Protein AF-A0A530DQ04-F1 (afdb_monomer)

Radius of gyration: 10.68 Å; Cα contacts (8 Å, |Δi|>4): 67; chains: 1; bounding box: 25×16×28 Å

Sequence (46 aa):
FKVSAVVHGHAHRGVYEGRTPGGAPVYNVAMHVAKPTGRPYALLEI

Foldseek 3Di:
DDDQEAEDADPLVDEQWDADPVGRIYGHLHQNHADPVNDSGDDDDD

Secondary structure (DSSP, 8-state):
---S-EEE---TTS-SEEE-TT--EEEE--TTSPPTTSSSS-----

Mean predicted aligned error: 2.27 Å

Solvent-accessible surface area (backbone atoms only — not comparable to full-atom values): 3092 Å² total; per-residue (Å²): 135,92,66,84,65,44,80,49,54,83,62,52,87,51,66,43,70,51,62,48,98,89,62,38,43,33,38,40,66,14,80,72,30,72,41,97,82,73,41,96,64,84,88,85,89,131

Structure (mmCIF, N/CA/C/O backbone):
data_A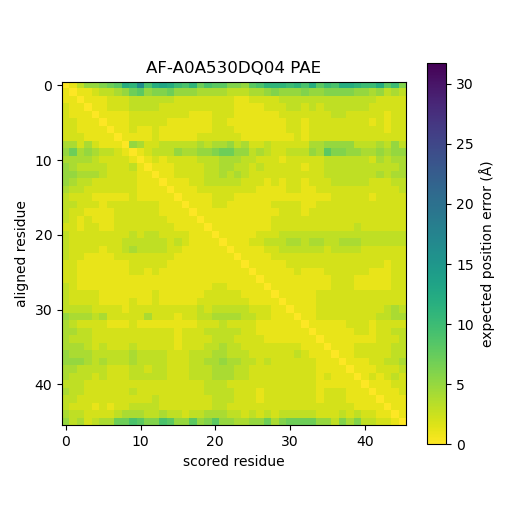F-A0A530DQ04-F1
#
_entry.id   AF-A0A530DQ04-F1
#
loop_
_atom_site.group_PDB
_atom_site.id
_atom_site.type_symbol
_atom_site.label_atom_id
_atom_site.label_alt_id
_atom_site.label_comp_id
_atom_site.label_asym_id
_atom_site.label_entity_id
_atom_site.label_seq_id
_atom_site.pdbx_PDB_ins_code
_atom_site.Cartn_x
_atom_site.Cartn_y
_atom_site.Cartn_z
_atom_site.occupancy
_atom_site.B_iso_or_equiv
_atom_site.auth_seq_id
_atom_site.auth_comp_id
_atom_site.auth_asym_id
_atom_site.auth_atom_id
_atom_site.pdbx_PDB_model_num
ATOM 1 N N . PHE A 1 1 ? -7.674 7.373 14.321 1.00 81.44 1 PHE A N 1
ATOM 2 C CA . PHE A 1 1 ? -8.661 7.215 13.232 1.00 81.44 1 PHE A CA 1
ATOM 3 C C . PHE A 1 1 ? -8.641 5.775 12.752 1.00 81.44 1 PHE A C 1
ATOM 5 O O . PHE A 1 1 ? -7.560 5.199 12.700 1.00 81.44 1 PHE A O 1
ATOM 12 N N . LYS A 1 2 ? -9.801 5.186 12.446 1.00 91.00 2 LYS A N 1
ATOM 13 C CA . LYS A 1 2 ? -9.881 3.855 11.827 1.00 91.00 2 LYS A CA 1
ATOM 14 C C . LYS A 1 2 ? -9.859 4.036 10.310 1.00 91.00 2 LYS A C 1
ATOM 16 O O . LYS A 1 2 ? -10.617 4.854 9.800 1.00 91.00 2 LYS A O 1
ATOM 21 N N . VAL A 1 3 ? -8.990 3.306 9.620 1.00 95.31 3 VAL A N 1
ATOM 22 C CA . VAL A 1 3 ? -8.865 3.335 8.156 1.00 95.31 3 VAL A CA 1
ATOM 23 C C . VAL A 1 3 ? -8.876 1.910 7.622 1.00 95.31 3 VAL A C 1
ATOM 25 O O . VAL A 1 3 ? -8.378 1.004 8.292 1.00 95.31 3 VAL A O 1
ATOM 28 N N . SER A 1 4 ? -9.440 1.720 6.434 1.00 96.12 4 SER A N 1
ATOM 29 C CA . SER A 1 4 ? -9.500 0.407 5.785 1.00 96.12 4 SER A CA 1
ATOM 30 C C . SER A 1 4 ? -8.256 0.107 4.938 1.00 96.12 4 SER A C 1
ATOM 32 O O . SER A 1 4 ? -7.888 -1.052 4.792 1.00 96.12 4 SER A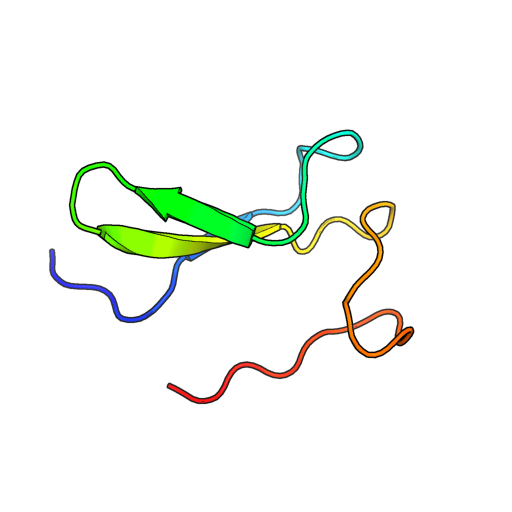 O 1
ATOM 34 N N . ALA A 1 5 ? -7.570 1.137 4.426 1.00 97.12 5 ALA A N 1
ATOM 35 C CA . ALA A 1 5 ? -6.317 1.006 3.680 1.00 97.12 5 ALA A CA 1
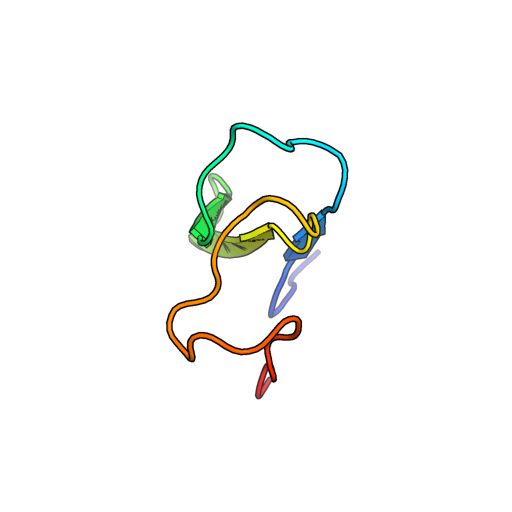ATOM 36 C C . ALA A 1 5 ? -5.473 2.290 3.746 1.00 97.12 5 ALA A C 1
ATOM 38 O O . ALA A 1 5 ? -6.004 3.391 3.907 1.00 97.12 5 ALA A O 1
ATOM 39 N N . VAL A 1 6 ? -4.156 2.145 3.587 1.00 97.75 6 VAL A N 1
ATOM 40 C CA . VAL A 1 6 ? -3.189 3.247 3.457 1.00 97.75 6 VAL A CA 1
ATOM 41 C C . VAL A 1 6 ? -2.413 3.078 2.152 1.00 97.75 6 VAL A C 1
ATOM 43 O O . VAL A 1 6 ? -2.028 1.964 1.808 1.00 97.75 6 VAL A O 1
ATOM 46 N N . VAL A 1 7 ? -2.144 4.174 1.437 1.00 97.69 7 VAL A N 1
ATOM 47 C CA . VAL A 1 7 ? -1.358 4.166 0.190 1.00 97.69 7 VAL A CA 1
ATOM 48 C C . VAL A 1 7 ? -0.189 5.151 0.253 1.00 97.69 7 VAL A C 1
ATOM 50 O O . VAL A 1 7 ? -0.323 6.234 0.820 1.00 97.69 7 VAL A O 1
ATOM 53 N N . HIS A 1 8 ? 0.959 4.802 -0.341 1.00 97.62 8 HIS A N 1
ATOM 54 C CA . HIS A 1 8 ? 2.104 5.716 -0.507 1.00 97.62 8 HIS A CA 1
ATOM 55 C C . HIS A 1 8 ? 2.913 5.412 -1.782 1.00 97.62 8 HIS A C 1
ATOM 57 O O . HIS A 1 8 ? 2.959 4.269 -2.217 1.00 97.62 8 HIS A O 1
ATOM 63 N N . GLY A 1 9 ? 3.573 6.414 -2.382 1.00 90.25 9 GLY A N 1
ATOM 64 C CA . GLY A 1 9 ? 4.212 6.280 -3.709 1.00 90.25 9 GLY A CA 1
ATOM 65 C C . GLY A 1 9 ? 5.724 6.533 -3.803 1.00 90.25 9 GLY A C 1
ATOM 66 O O . GLY A 1 9 ? 6.293 6.340 -4.868 1.00 90.25 9 GLY A O 1
ATOM 67 N N . HIS A 1 10 ? 6.396 6.946 -2.725 1.00 95.25 10 HIS A N 1
ATOM 68 C CA . HIS A 1 10 ? 7.783 7.447 -2.797 1.00 95.25 10 HIS A CA 1
ATOM 69 C C . HIS A 1 10 ? 8.865 6.399 -2.483 1.00 95.25 10 HIS A C 1
ATOM 71 O O . HIS A 1 10 ? 10.044 6.606 -2.762 1.00 95.25 10 HIS A O 1
ATOM 77 N N . ALA A 1 11 ? 8.495 5.247 -1.919 1.00 95.50 11 ALA A N 1
ATOM 78 C CA . ALA A 1 11 ? 9.450 4.204 -1.552 1.00 95.50 11 ALA A CA 1
ATOM 79 C C . ALA A 1 11 ? 9.706 3.271 -2.745 1.00 95.50 11 ALA A C 1
ATOM 81 O O . ALA A 1 11 ? 9.262 2.124 -2.761 1.00 95.50 11 ALA A O 1
ATOM 82 N N . HIS A 1 12 ? 10.416 3.762 -3.763 1.00 96.31 12 HIS A N 1
ATOM 83 C CA . HIS A 1 12 ? 10.621 3.047 -5.034 1.00 96.31 12 HIS A CA 1
ATOM 84 C C . HIS A 1 12 ? 11.374 1.713 -4.900 1.00 96.31 12 HIS A C 1
ATOM 86 O O . HIS A 1 12 ? 11.333 0.897 -5.812 1.00 96.31 12 HIS A O 1
ATOM 92 N N . ARG A 1 13 ? 12.064 1.499 -3.773 1.00 95.44 13 ARG A N 1
ATOM 93 C CA . ARG A 1 13 ? 12.783 0.260 -3.430 1.00 95.44 13 ARG A CA 1
ATOM 94 C C . ARG A 1 13 ? 12.112 -0.530 -2.299 1.00 95.44 13 ARG A C 1
ATOM 96 O O . ARG A 1 13 ? 12.731 -1.413 -1.719 1.00 95.44 13 ARG A O 1
ATOM 103 N N . GLY A 1 14 ? 10.889 -0.154 -1.929 1.00 95.69 14 GLY A N 1
ATOM 104 C CA . GLY A 1 14 ? 10.104 -0.854 -0.919 1.00 95.69 14 GLY A CA 1
ATOM 105 C C . GLY A 1 14 ? 9.409 -2.095 -1.478 1.00 95.69 14 GLY A C 1
ATOM 106 O O . GLY A 1 14 ? 9.584 -2.469 -2.636 1.00 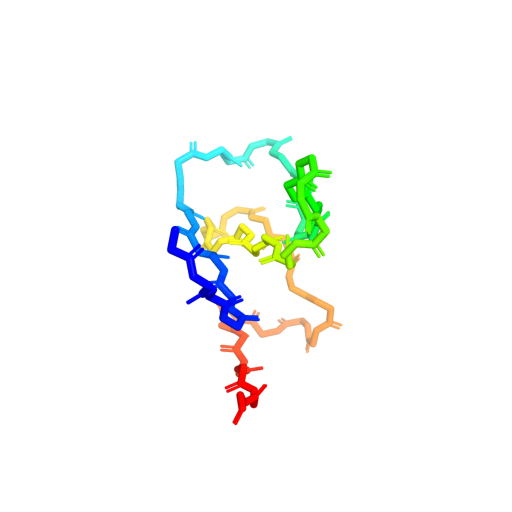95.69 14 GLY A O 1
ATOM 107 N N . VAL A 1 15 ? 8.573 -2.700 -0.642 1.00 96.81 15 VAL A N 1
ATOM 108 C CA . VAL A 1 15 ? 7.715 -3.835 -1.007 1.00 96.81 15 VAL A CA 1
ATOM 109 C C . VAL A 1 15 ? 6.299 -3.364 -1.333 1.00 96.81 15 VAL A C 1
ATOM 111 O O . VAL A 1 15 ? 5.930 -2.242 -0.984 1.00 96.81 15 VAL A O 1
ATOM 114 N N . TYR A 1 16 ? 5.520 -4.208 -2.014 1.00 97.50 16 TYR A N 1
ATOM 115 C CA . TYR A 1 16 ? 4.144 -3.898 -2.416 1.00 97.50 16 TYR A CA 1
ATOM 116 C C . TYR A 1 16 ? 3.197 -3.705 -1.226 1.00 97.50 16 TYR A C 1
ATOM 118 O O . TYR A 1 16 ? 2.408 -2.763 -1.237 1.00 97.50 16 TYR A O 1
ATOM 126 N N . GLU A 1 17 ? 3.290 -4.558 -0.206 1.00 97.62 17 GLU A N 1
ATOM 127 C CA . GLU A 1 17 ? 2.361 -4.573 0.925 1.00 97.62 17 GLU A CA 1
ATOM 128 C C . GLU A 1 17 ? 3.106 -4.604 2.263 1.00 97.62 17 GLU A C 1
ATOM 130 O O . GLU A 1 17 ? 4.150 -5.245 2.407 1.00 97.62 17 GLU A O 1
ATOM 135 N N . GLY A 1 18 ? 2.543 -3.915 3.251 1.00 97.12 18 GLY A N 1
ATOM 136 C CA . GLY A 1 18 ? 2.940 -3.975 4.649 1.00 97.12 18 GLY A CA 1
ATOM 137 C C . GLY A 1 18 ? 1.755 -3.697 5.570 1.00 97.12 18 GLY A C 1
ATOM 138 O O . GLY A 1 18 ? 0.606 -3.609 5.138 1.00 97.12 18 GLY A O 1
ATOM 139 N N . ARG A 1 19 ? 2.030 -3.534 6.865 1.00 97.94 19 ARG A N 1
ATOM 140 C CA . ARG A 1 19 ? 1.016 -3.181 7.866 1.00 97.94 19 ARG A CA 1
ATOM 141 C C . ARG A 1 19 ? 1.523 -2.082 8.782 1.00 97.94 19 ARG A C 1
ATOM 143 O O . ARG A 1 19 ? 2.699 -2.049 9.139 1.00 97.94 19 ARG A O 1
ATOM 150 N N . THR A 1 20 ? 0.622 -1.193 9.181 1.00 96.75 20 THR A N 1
ATOM 151 C CA . THR A 1 20 ? 0.885 -0.262 10.287 1.00 96.75 20 THR A CA 1
ATOM 152 C C . THR A 1 20 ? 0.960 -1.026 11.618 1.00 96.75 20 THR A C 1
ATOM 154 O O . THR A 1 20 ? 0.440 -2.143 11.700 1.00 96.75 20 THR A O 1
ATOM 157 N N . PRO A 1 21 ? 1.506 -0.435 12.700 1.00 96.12 21 PRO A N 1
ATOM 158 C CA . PRO A 1 21 ? 1.457 -1.050 14.031 1.00 96.12 21 PRO A CA 1
ATOM 159 C C . PRO A 1 21 ? 0.033 -1.384 14.505 1.00 96.12 21 PRO A C 1
ATOM 161 O O . PRO A 1 21 ? -0.171 -2.361 15.215 1.00 96.12 21 PRO A O 1
ATOM 164 N N . GLY A 1 22 ? -0.962 -0.600 14.074 1.00 94.81 22 GLY A N 1
ATOM 165 C CA . GLY A 1 22 ? -2.383 -0.841 14.348 1.00 94.81 22 GLY A CA 1
ATOM 166 C C . GLY A 1 22 ? -3.050 -1.856 13.412 1.00 94.81 22 GLY A C 1
ATOM 167 O O . GLY A 1 22 ? -4.268 -2.001 13.451 1.00 94.81 22 GLY A O 1
ATOM 168 N N . GLY A 1 23 ? -2.290 -2.522 12.538 1.00 96.12 23 GLY A N 1
ATOM 169 C CA . GLY A 1 23 ? -2.767 -3.600 11.670 1.00 96.12 23 GLY A CA 1
ATOM 170 C C . GLY A 1 23 ? -3.399 -3.166 10.345 1.00 96.12 23 GLY A C 1
ATOM 171 O O . GLY A 1 23 ? -3.665 -4.030 9.514 1.00 96.12 23 GLY A O 1
ATOM 172 N N . ALA A 1 24 ? -3.601 -1.865 10.101 1.00 97.19 24 ALA A N 1
ATOM 173 C CA . ALA A 1 24 ? -4.134 -1.396 8.819 1.00 97.19 24 ALA A CA 1
ATOM 174 C C . ALA A 1 24 ? -3.177 -1.762 7.664 1.00 97.19 24 ALA A C 1
ATOM 176 O O . ALA A 1 24 ? -1.970 -1.513 7.808 1.00 97.19 24 ALA A O 1
ATOM 177 N N . PRO A 1 25 ? -3.682 -2.326 6.548 1.00 97.56 25 PRO A N 1
ATOM 178 C CA . PRO A 1 25 ? -2.859 -2.6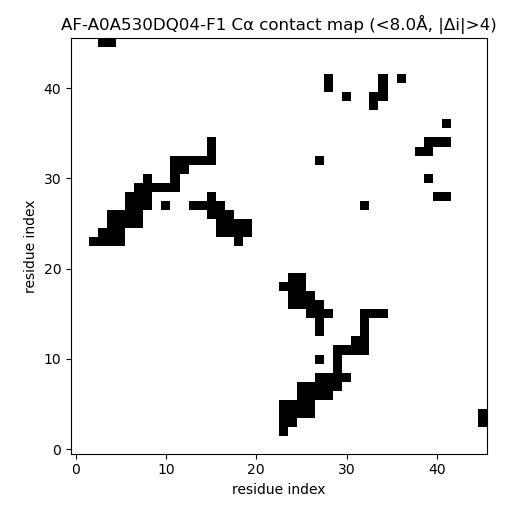72 5.396 1.00 97.56 25 PRO A CA 1
ATOM 179 C C . PRO A 1 25 ? -2.323 -1.408 4.716 1.00 97.56 25 PRO A C 1
ATOM 181 O O . PRO A 1 25 ? -3.023 -0.398 4.589 1.00 97.56 25 PRO A O 1
ATOM 184 N N . VAL A 1 26 ? -1.065 -1.472 4.290 1.00 98.19 26 VAL A N 1
ATOM 185 C CA . VAL A 1 26 ? -0.343 -0.386 3.625 1.0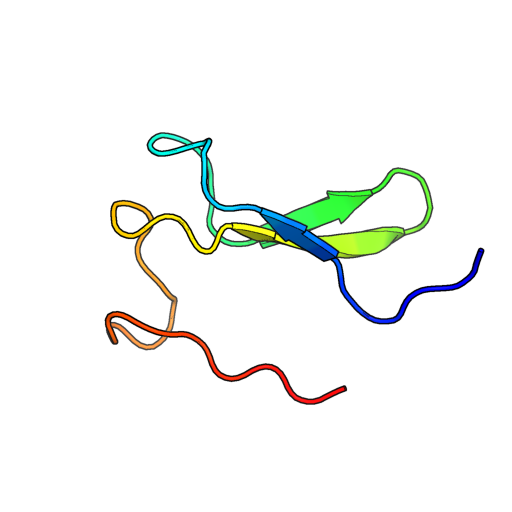0 98.19 26 VAL A CA 1
ATOM 186 C C . VAL A 1 26 ? 0.113 -0.874 2.261 1.00 98.19 26 VAL A C 1
ATOM 188 O O . VAL A 1 26 ? 0.829 -1.868 2.181 1.00 98.19 26 VAL A O 1
ATOM 191 N N . TYR A 1 27 ? -0.255 -0.153 1.206 1.00 98.19 27 TYR A N 1
ATOM 192 C CA . TYR A 1 27 ? 0.102 -0.484 -0.167 1.00 98.19 27 TYR A CA 1
ATOM 193 C C . TYR A 1 27 ? 1.048 0.556 -0.759 1.00 98.19 27 TYR A C 1
ATOM 195 O O . TYR A 1 27 ? 0.765 1.760 -0.786 1.00 98.19 27 TYR A O 1
ATOM 203 N N . ASN A 1 28 ? 2.167 0.079 -1.288 1.00 98.12 28 ASN A N 1
ATOM 204 C CA . ASN A 1 28 ? 3.108 0.903 -2.021 1.00 98.12 28 ASN A CA 1
ATOM 205 C C . ASN A 1 28 ? 2.686 0.995 -3.491 1.00 98.12 28 ASN A C 1
ATOM 207 O O . ASN A 1 28 ? 2.786 0.035 -4.260 1.00 98.12 28 ASN A O 1
ATOM 211 N N . VAL A 1 29 ? 2.223 2.175 -3.891 1.00 97.06 29 V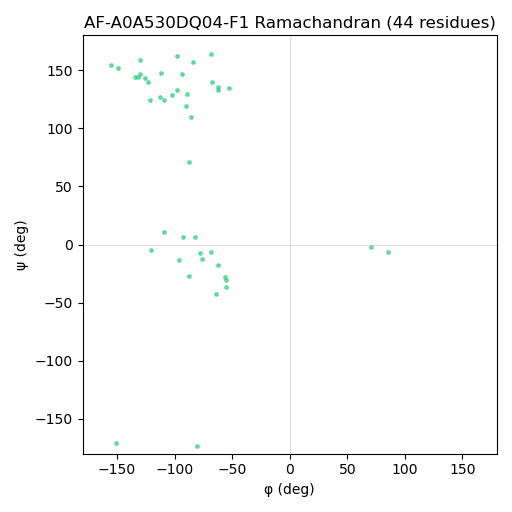AL A N 1
ATOM 212 C CA . VAL A 1 29 ? 1.744 2.465 -5.247 1.00 97.06 29 VAL A CA 1
ATOM 213 C C . VAL A 1 29 ? 2.838 3.025 -6.158 1.00 97.06 29 VAL A C 1
ATOM 215 O O . VAL A 1 29 ? 2.554 3.380 -7.301 1.00 97.06 29 VAL A O 1
ATOM 218 N N . ALA A 1 30 ? 4.097 3.070 -5.703 1.00 97.25 30 ALA A N 1
ATOM 219 C CA . ALA A 1 30 ? 5.229 3.489 -6.525 1.00 97.25 30 ALA A CA 1
ATOM 220 C C . ALA A 1 30 ? 5.288 2.692 -7.836 1.00 97.25 30 ALA A C 1
ATOM 222 O O . ALA A 1 30 ? 5.178 1.466 -7.828 1.00 97.25 30 ALA A O 1
ATOM 223 N N . MET A 1 31 ? 5.511 3.366 -8.966 1.00 94.75 31 MET A N 1
ATOM 224 C CA . MET A 1 31 ? 5.569 2.734 -10.293 1.00 94.75 31 MET A CA 1
ATOM 225 C C . MET A 1 31 ? 6.606 1.598 -10.374 1.00 94.75 31 MET A C 1
ATOM 227 O O . MET A 1 31 ?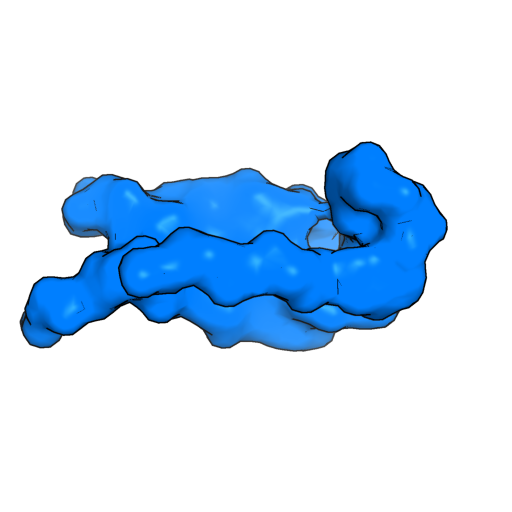 6.342 0.576 -10.993 1.00 94.75 31 MET A O 1
ATOM 231 N N . HIS A 1 32 ? 7.742 1.755 -9.689 1.00 95.44 32 HIS A N 1
ATOM 232 C CA . HIS A 1 32 ? 8.857 0.799 -9.680 1.00 95.44 32 HIS A CA 1
ATOM 233 C C . HIS A 1 32 ? 8.615 -0.449 -8.822 1.00 95.44 32 HIS A C 1
ATOM 235 O O . HIS A 1 32 ? 9.368 -1.414 -8.919 1.00 95.44 32 HIS A O 1
ATOM 241 N N . VAL A 1 33 ? 7.581 -0.442 -7.981 1.00 97.31 33 VAL A N 1
ATOM 242 C CA . VAL A 1 33 ? 7.219 -1.603 -7.169 1.00 97.31 33 VAL A CA 1
ATOM 243 C C . VAL A 1 33 ? 6.237 -2.452 -7.962 1.00 97.31 33 VAL A C 1
ATOM 245 O O . VAL A 1 33 ? 5.160 -1.979 -8.339 1.00 97.31 33 VAL A O 1
ATOM 248 N N . ALA A 1 34 ? 6.625 -3.696 -8.240 1.00 96.44 34 ALA A N 1
ATOM 249 C CA . ALA A 1 34 ? 5.792 -4.652 -8.956 1.00 96.44 34 ALA A CA 1
ATOM 250 C C . ALA A 1 34 ? 4.517 -4.954 -8.159 1.00 96.44 34 ALA A C 1
ATOM 252 O O . ALA A 1 34 ? 4.561 -5.161 -6.946 1.00 96.44 34 ALA A O 1
ATOM 253 N N . LYS A 1 35 ? 3.376 -4.976 -8.851 1.00 96.31 35 LYS A N 1
ATOM 254 C CA . LYS A 1 35 ? 2.089 -5.356 -8.263 1.00 96.31 35 LYS A CA 1
ATOM 255 C C . LYS A 1 35 ? 1.867 -6.851 -8.504 1.00 96.31 35 LYS A C 1
ATOM 257 O O . LYS A 1 35 ? 2.253 -7.331 -9.571 1.00 96.31 35 LYS A O 1
ATOM 262 N N . PRO A 1 36 ? 1.199 -7.580 -7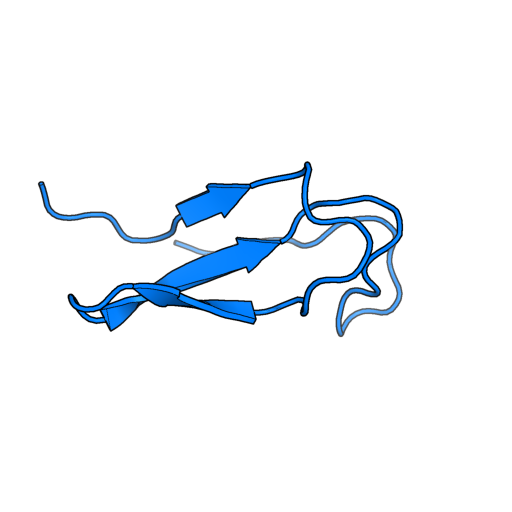.590 1.00 95.88 36 PRO A N 1
ATOM 263 C CA . PRO A 1 36 ? 0.959 -9.019 -7.740 1.00 95.88 36 PRO A CA 1
ATOM 264 C C . PRO A 1 36 ? 0.242 -9.397 -9.040 1.00 95.88 36 PRO A C 1
ATOM 266 O O . PRO A 1 36 ? 0.442 -10.479 -9.575 1.00 95.88 36 PRO A O 1
ATOM 269 N N . THR A 1 37 ? -0.572 -8.487 -9.578 1.00 95.81 37 THR A N 1
ATOM 270 C CA . THR A 1 37 ? -1.318 -8.682 -10.829 1.00 95.81 37 THR A CA 1
ATOM 271 C C . THR A 1 37 ? -0.466 -8.514 -12.092 1.00 95.81 37 THR A C 1
ATOM 273 O O . THR A 1 37 ? -0.980 -8.706 -13.192 1.00 95.81 37 THR A O 1
ATOM 276 N N . GLY A 1 38 ? 0.794 -8.077 -11.971 1.00 95.50 38 GLY A N 1
ATOM 277 C CA . GLY A 1 38 ? 1.666 -7.724 -13.097 1.00 95.50 38 GLY A CA 1
ATOM 278 C C . GLY A 1 38 ? 1.272 -6.439 -13.839 1.00 95.50 38 GLY A C 1
ATOM 279 O O . GLY A 1 38 ? 1.965 -6.025 -14.764 1.00 95.50 38 GLY A O 1
ATOM 280 N N . ARG A 1 39 ? 0.173 -5.781 -13.449 1.00 95.88 39 ARG A N 1
ATOM 281 C CA . ARG A 1 39 ? -0.304 -4.536 -14.068 1.00 95.88 39 ARG A CA 1
ATOM 282 C C . ARG A 1 39 ? 0.420 -3.322 -13.471 1.00 95.88 39 ARG A C 1
ATOM 284 O O . ARG A 1 39 ? 0.857 -3.378 -12.320 1.00 95.88 39 ARG A O 1
ATOM 291 N N . PRO A 1 40 ? 0.488 -2.180 -14.184 1.00 94.06 40 PRO A N 1
ATOM 292 C CA . PRO A 1 40 ? 1.076 -0.953 -13.636 1.00 94.06 40 PRO A CA 1
ATOM 293 C C . PRO A 1 40 ? 0.235 -0.328 -12.506 1.00 94.06 40 PRO A C 1
ATOM 295 O O . PRO A 1 40 ? 0.682 0.614 -11.857 1.00 94.06 40 PRO A O 1
ATOM 298 N N . TYR A 1 41 ? -0.959 -0.868 -12.243 1.00 95.06 41 TYR A N 1
ATOM 299 C CA . TYR A 1 41 ? -1.891 -0.430 -11.211 1.00 95.06 41 TYR A CA 1
ATOM 300 C C . TYR A 1 41 ? -2.376 -1.608 -10.352 1.00 95.06 41 TYR A C 1
ATOM 302 O O . TYR A 1 41 ? -2.358 -2.764 -10.779 1.00 95.06 41 TYR A O 1
ATOM 310 N N . ALA A 1 42 ? -2.854 -1.293 -9.149 1.00 95.19 42 ALA A N 1
ATOM 311 C CA . ALA A 1 42 ? -3.609 -2.206 -8.298 1.00 95.19 42 ALA A CA 1
ATOM 312 C C . ALA A 1 42 ? -5.057 -1.715 -8.190 1.00 95.19 42 ALA A C 1
ATOM 314 O O . ALA A 1 42 ? -5.305 -0.511 -8.209 1.00 95.19 42 ALA A O 1
ATOM 315 N N . LEU A 1 43 ? -5.994 -2.651 -8.072 1.00 96.19 43 LEU A N 1
ATOM 316 C CA . LEU A 1 43 ? -7.369 -2.367 -7.674 1.00 96.19 43 LEU A CA 1
ATOM 317 C C . LEU A 1 43 ? -7.499 -2.766 -6.206 1.00 96.19 43 LEU A C 1
ATOM 319 O O . LEU A 1 43 ? -7.096 -3.869 -5.843 1.00 96.19 43 LEU A O 1
ATOM 323 N N . LEU A 1 44 ? -8.007 -1.855 -5.381 1.00 94.88 44 LEU A N 1
ATOM 324 C CA . LEU A 1 44 ? -8.288 -2.103 -3.972 1.00 94.88 44 LEU A CA 1
ATOM 325 C C . LEU A 1 44 ? -9.804 -2.145 -3.794 1.00 94.88 44 LEU A C 1
ATOM 327 O O . LEU A 1 44 ? -10.490 -1.196 -4.168 1.00 94.88 44 LEU A O 1
ATOM 331 N N . GLU A 1 45 ? -10.301 -3.238 -3.231 1.00 94.38 45 GLU A N 1
ATOM 332 C CA . GLU A 1 45 ? -11.679 -3.369 -2.761 1.00 94.38 45 GLU A CA 1
ATOM 333 C C . GLU A 1 45 ? -11.688 -3.100 -1.252 1.00 94.38 45 GLU A C 1
ATOM 335 O O . GLU A 1 45 ? -10.794 -3.573 -0.544 1.00 94.38 45 GLU A O 1
ATOM 340 N N . ILE A 1 46 ? -12.622 -2.268 -0.781 1.00 91.12 46 ILE A N 1
ATOM 341 C CA . ILE A 1 46 ? -12.597 -1.659 0.559 1.00 91.12 46 ILE A CA 1
ATOM 342 C C . ILE A 1 46 ? -13.896 -1.925 1.307 1.00 91.12 46 ILE A C 1
ATOM 344 O O . ILE A 1 46 ? -14.963 -1.700 0.696 1.00 91.12 46 ILE A O 1
#

pLDDT: mean 95.67, std 2.75, range [81.44, 98.19]